Protein AF-E8LF47-F1 (afdb_monomer_lite)

InterPro domains:
  IPR004370 4-oxalocrotonate tautomerase-like domain [PF01361] (38-96)
  IPR014347 Tautomerase/MIF superfamily [G3DSA:3.30.429.10] (38-103)
  IPR014347 Tautomerase/MIF superfamily [SSF55331] (38-104)
  IPR018191 4-oxalocrotonate tautomerase [TIGR00013] (37-101)

Structure (mmCIF, N/CA/C/O backbone):
data_AF-E8LF47-F1
#
_entry.id   AF-E8LF47-F1
#
loop_
_atom_site.group_PDB
_atom_site.id
_atom_site.type_symbol
_atom_site.label_atom_id
_atom_site.label_alt_id
_atom_site.label_comp_id
_atom_site.label_asym_id
_atom_site.label_entity_id
_atom_site.labe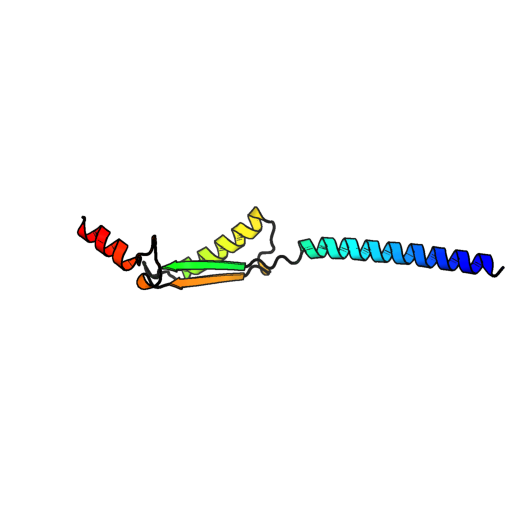l_seq_id
_atom_site.pdbx_PDB_ins_code
_atom_site.Cartn_x
_atom_site.Cartn_y
_atom_site.Cartn_z
_atom_site.occupancy
_atom_site.B_iso_or_equiv
_atom_site.auth_seq_id
_atom_site.auth_comp_id
_atom_site.auth_asym_id
_atom_site.auth_atom_id
_atom_site.pdbx_PDB_model_num
ATOM 1 N N . MET A 1 1 ? 31.188 25.911 -59.962 1.00 56.66 1 MET A N 1
ATOM 2 C CA . MET A 1 1 ? 31.948 25.442 -58.778 1.00 56.66 1 MET A CA 1
ATOM 3 C C . MET A 1 1 ? 31.196 25.680 -57.460 1.00 56.66 1 MET A C 1
ATOM 5 O O . MET A 1 1 ? 30.943 24.714 -56.754 1.00 56.66 1 MET A O 1
ATOM 9 N N . LEU A 1 2 ? 30.731 26.904 -57.165 1.00 50.34 2 LEU A N 1
ATOM 10 C CA . LEU A 1 2 ? 29.967 27.242 -55.940 1.00 50.34 2 LEU A CA 1
ATOM 11 C C . LEU A 1 2 ? 28.657 26.443 -55.729 1.00 50.34 2 LEU A C 1
ATOM 13 O O . LEU A 1 2 ? 28.333 26.083 -54.601 1.00 50.34 2 LEU A O 1
ATOM 17 N N . LEU A 1 3 ? 27.941 26.087 -56.802 1.00 51.25 3 LEU A N 1
ATOM 18 C CA . LEU A 1 3 ? 26.716 25.266 -56.739 1.00 51.25 3 LEU A CA 1
ATOM 19 C C . LEU A 1 3 ? 26.954 23.799 -56.318 1.00 51.25 3 LEU A C 1
ATOM 21 O O . LEU A 1 3 ? 26.045 23.165 -55.784 1.00 51.25 3 LEU A O 1
ATOM 25 N N . CYS A 1 4 ? 28.158 23.251 -56.532 1.00 49.78 4 CYS A N 1
ATOM 26 C CA . CYS A 1 4 ? 28.493 21.894 -56.080 1.00 49.78 4 CYS A CA 1
ATOM 27 C C . CYS A 1 4 ? 28.792 21.857 -54.578 1.00 49.78 4 CYS A C 1
ATOM 29 O O . CYS A 1 4 ? 28.383 20.920 -53.899 1.00 49.78 4 CYS A O 1
ATOM 31 N N . ILE A 1 5 ? 29.439 22.900 -54.048 1.00 50.34 5 ILE A N 1
ATOM 32 C CA . ILE A 1 5 ? 29.783 23.003 -52.624 1.00 50.34 5 ILE A CA 1
ATOM 33 C C . ILE A 1 5 ? 28.515 23.201 -51.780 1.00 50.34 5 ILE A C 1
ATOM 35 O O . ILE A 1 5 ? 28.376 22.567 -50.738 1.00 50.34 5 ILE A O 1
ATOM 39 N N . SER A 1 6 ? 27.542 23.994 -52.250 1.00 52.03 6 SER A N 1
ATOM 40 C CA . SER A 1 6 ? 26.276 24.204 -51.530 1.00 52.03 6 SER A CA 1
ATOM 41 C C . SER A 1 6 ? 25.370 22.965 -51.520 1.00 52.03 6 SER A C 1
ATOM 43 O O . SER A 1 6 ? 24.773 22.659 -50.488 1.00 52.03 6 SER A O 1
ATOM 45 N N . LYS A 1 7 ? 25.302 22.201 -52.624 1.00 55.62 7 LYS A N 1
ATOM 46 C CA . LYS A 1 7 ? 24.613 20.896 -52.650 1.00 55.62 7 LYS A CA 1
ATOM 47 C C . LYS A 1 7 ? 25.297 19.882 -51.736 1.00 55.62 7 LYS A C 1
ATOM 49 O O . L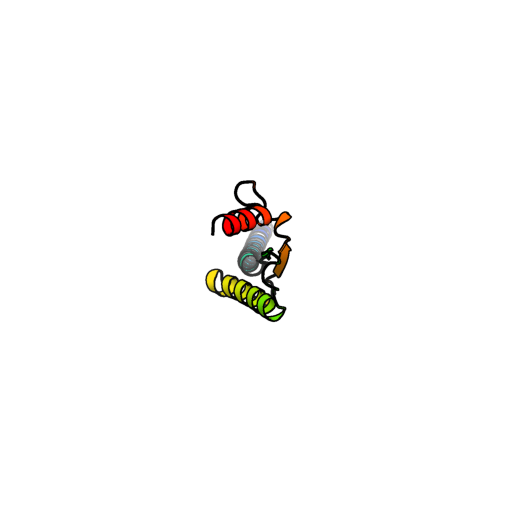YS A 1 7 ? 24.604 19.188 -51.002 1.00 55.62 7 LYS A O 1
ATOM 54 N N . PHE A 1 8 ? 26.629 19.843 -51.726 1.00 54.94 8 PHE A N 1
ATOM 55 C CA . PHE A 1 8 ? 27.387 18.969 -50.835 1.00 54.94 8 PHE A CA 1
ATOM 56 C C . PHE A 1 8 ? 27.145 19.315 -49.358 1.00 54.94 8 PHE A C 1
ATOM 58 O O . PHE A 1 8 ? 26.755 18.438 -48.597 1.00 54.94 8 PHE A O 1
ATOM 65 N N . TYR A 1 9 ? 27.240 20.589 -48.963 1.00 39.22 9 TYR A N 1
ATOM 66 C CA . TYR A 1 9 ? 26.977 21.032 -47.584 1.00 39.22 9 TYR A CA 1
ATOM 67 C C . TYR A 1 9 ? 25.523 20.825 -47.139 1.00 39.22 9 TYR A C 1
ATOM 69 O O . TYR A 1 9 ? 25.278 20.486 -45.981 1.00 39.22 9 TYR A O 1
ATOM 77 N N . ARG A 1 10 ? 24.547 21.012 -48.042 1.00 50.09 10 ARG A N 1
ATOM 78 C CA . ARG A 1 10 ? 23.121 20.771 -47.762 1.00 50.09 10 ARG A CA 1
ATOM 79 C C . ARG A 1 10 ? 22.835 19.283 -47.567 1.00 50.09 10 ARG A C 1
ATOM 81 O O . ARG A 1 10 ? 22.094 18.925 -46.656 1.00 50.09 10 ARG A O 1
ATOM 88 N N . THR A 1 11 ? 23.450 18.421 -48.374 1.00 50.91 11 THR A N 1
ATOM 89 C CA . THR A 1 11 ? 23.329 16.965 -48.241 1.00 50.91 11 THR A CA 1
ATOM 90 C C . THR A 1 11 ? 24.074 16.450 -47.006 1.00 50.91 11 THR A C 1
ATOM 92 O O . THR A 1 11 ? 23.490 15.679 -46.250 1.00 50.91 11 THR A O 1
ATOM 95 N N . TYR A 1 12 ? 25.288 16.939 -46.728 1.00 50.03 12 TYR A N 1
ATOM 96 C CA . TYR A 1 12 ? 26.084 16.580 -45.546 1.00 50.03 12 TYR A CA 1
ATOM 97 C C . TYR A 1 12 ? 25.361 16.951 -44.238 1.00 50.03 12 TYR A C 1
ATOM 99 O O . TYR A 1 12 ? 25.113 16.077 -43.409 1.00 50.03 12 TYR A O 1
ATOM 107 N N . ASN A 1 13 ? 24.869 18.196 -44.115 1.00 50.28 13 ASN A N 1
ATOM 108 C CA . ASN A 1 13 ? 24.036 18.612 -42.977 1.00 50.28 13 ASN A CA 1
ATOM 109 C C . ASN A 1 13 ? 22.726 17.807 -42.876 1.00 50.28 13 ASN A C 1
ATOM 111 O O . ASN A 1 13 ? 22.259 17.538 -41.771 1.00 50.28 13 ASN A O 1
ATOM 115 N N . SER A 1 14 ? 22.118 17.382 -43.993 1.00 55.62 14 SER A N 1
ATOM 116 C CA . SER A 1 14 ? 20.889 16.564 -43.963 1.00 55.62 14 SER A CA 1
ATOM 117 C C . SER A 1 14 ? 21.116 15.122 -43.485 1.00 55.62 14 SER A C 1
ATOM 119 O O . SER A 1 14 ? 20.231 14.525 -42.872 1.00 55.62 14 SER A O 1
ATOM 121 N N . ILE A 1 15 ? 22.298 14.554 -43.745 1.00 56.06 15 ILE A N 1
ATOM 122 C CA . ILE A 1 15 ? 22.667 13.195 -43.328 1.00 56.06 15 ILE A CA 1
ATOM 123 C C . ILE A 1 15 ? 23.049 13.196 -41.843 1.00 56.06 15 ILE A C 1
ATOM 125 O O . ILE A 1 15 ? 22.578 12.351 -41.079 1.00 56.06 15 ILE A O 1
ATOM 129 N N . GLU A 1 16 ? 23.834 14.184 -41.408 1.00 58.50 16 GLU A N 1
ATOM 130 C CA . GLU A 1 16 ? 24.262 14.317 -40.014 1.00 58.50 16 GLU A CA 1
ATOM 131 C C . GLU A 1 16 ? 23.078 14.614 -39.082 1.00 58.50 16 GLU A C 1
ATOM 133 O O . GLU A 1 16 ? 22.911 13.939 -38.062 1.00 58.50 16 GLU A O 1
ATOM 138 N N . THR A 1 17 ? 22.166 15.508 -39.488 1.00 55.75 17 THR A N 1
ATOM 139 C CA . THR A 1 17 ? 20.924 15.780 -38.742 1.00 55.75 17 THR A CA 1
ATOM 140 C C . THR A 1 17 ? 19.994 14.569 -38.686 1.00 55.75 17 THR A C 1
ATOM 142 O O . THR A 1 17 ? 19.452 14.292 -37.621 1.00 55.75 17 THR A O 1
ATOM 145 N N . ARG A 1 18 ? 19.850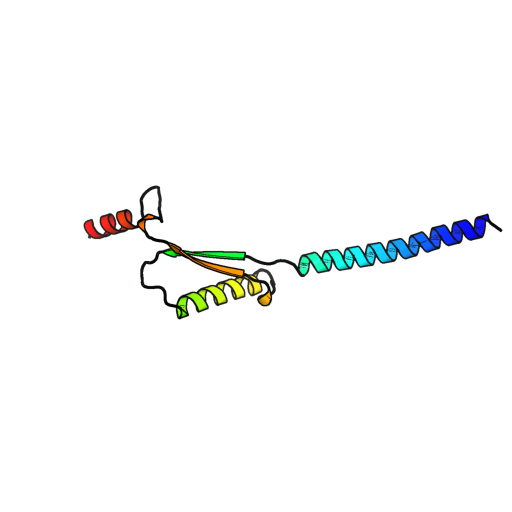 13.775 -39.759 1.00 61.94 18 ARG A N 1
ATOM 146 C CA . ARG A 1 18 ? 19.091 12.506 -39.720 1.00 61.94 18 ARG A CA 1
ATOM 147 C C . ARG A 1 18 ? 19.701 11.489 -38.755 1.00 61.94 18 ARG A C 1
ATOM 149 O O . ARG A 1 18 ? 18.960 10.827 -38.032 1.00 61.94 18 ARG A O 1
ATOM 156 N N . SER A 1 19 ? 21.031 11.399 -38.698 1.00 67.12 19 SER A N 1
ATOM 157 C CA . SER A 1 19 ? 21.734 10.504 -37.769 1.00 67.12 19 SER A CA 1
ATOM 158 C C . SER A 1 19 ? 21.566 10.931 -36.305 1.00 67.12 19 SER A C 1
ATOM 160 O O . SER A 1 19 ? 21.342 10.089 -35.437 1.00 67.12 19 SER A O 1
ATOM 162 N N . LEU A 1 20 ? 21.605 12.240 -36.029 1.00 70.75 20 LEU A N 1
ATOM 163 C CA . LEU A 1 20 ? 21.351 12.810 -34.707 1.00 70.75 20 LEU A CA 1
ATOM 164 C C . LEU A 1 20 ? 19.894 12.607 -34.301 1.00 70.75 20 LEU A C 1
ATOM 166 O O . LEU A 1 20 ? 19.645 12.096 -33.218 1.00 70.75 20 LEU A O 1
ATOM 170 N N . GLN A 1 21 ? 18.931 12.925 -35.168 1.00 74.44 21 GLN A N 1
ATOM 171 C CA . GLN A 1 21 ? 17.504 12.720 -34.895 1.00 74.44 21 GLN A CA 1
ATOM 172 C C . GLN A 1 21 ? 17.177 11.241 -34.643 1.00 74.44 21 GLN A C 1
ATOM 174 O O . GLN A 1 21 ? 16.429 10.935 -33.717 1.00 74.44 21 GLN A O 1
ATOM 179 N N . ALA A 1 22 ? 17.795 10.315 -35.382 1.00 79.31 22 ALA A N 1
ATOM 180 C CA . ALA A 1 22 ? 17.670 8.882 -35.125 1.00 79.31 22 ALA A CA 1
ATOM 181 C C . ALA A 1 22 ? 18.277 8.482 -33.768 1.00 79.31 22 ALA A C 1
ATOM 183 O O . ALA A 1 22 ? 17.620 7.796 -32.987 1.00 79.31 22 ALA A O 1
ATOM 184 N N . LYS A 1 23 ? 19.486 8.960 -33.433 1.00 78.94 23 LYS A N 1
ATOM 185 C CA . LYS A 1 23 ? 20.106 8.743 -32.111 1.00 78.94 23 LYS A CA 1
ATOM 186 C C . LYS A 1 23 ? 19.242 9.308 -30.981 1.00 78.94 23 LYS A C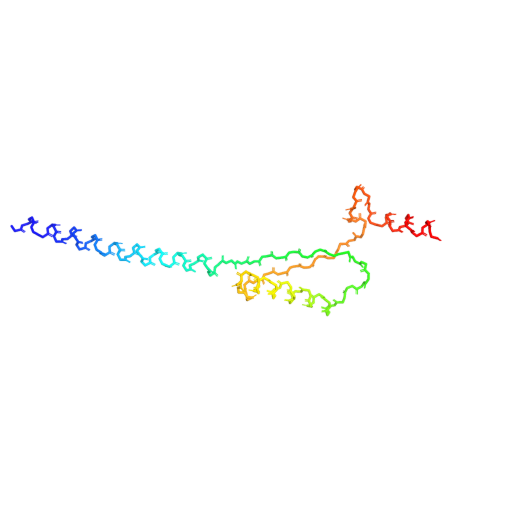 1
ATOM 188 O O . LYS A 1 23 ? 19.049 8.628 -29.977 1.00 78.94 23 LYS A O 1
ATOM 193 N N . TYR A 1 24 ? 18.674 10.502 -31.155 1.00 75.31 24 TYR A N 1
ATOM 194 C CA . TYR A 1 24 ? 17.756 11.121 -30.199 1.00 75.31 24 TYR A CA 1
ATOM 195 C C . TYR A 1 24 ? 16.447 10.343 -30.064 1.00 75.31 24 TYR A C 1
ATOM 197 O O . TYR A 1 24 ? 15.994 10.156 -28.940 1.00 75.31 24 TYR A O 1
ATOM 205 N N . ALA A 1 25 ? 15.851 9.859 -31.156 1.00 80.12 25 ALA A N 1
ATOM 206 C CA . ALA A 1 25 ? 14.646 9.033 -31.112 1.00 80.12 25 ALA A CA 1
ATOM 207 C C . ALA A 1 25 ? 14.907 7.702 -30.392 1.00 80.12 25 ALA A C 1
ATOM 209 O O . ALA A 1 25 ? 14.152 7.344 -29.493 1.00 80.12 25 ALA A O 1
ATOM 210 N N . ILE A 1 26 ? 16.025 7.032 -30.695 1.00 76.25 26 ILE A N 1
ATOM 211 C CA . ILE A 1 26 ? 16.455 5.801 -30.015 1.00 76.25 26 ILE A CA 1
ATOM 212 C C . ILE A 1 26 ? 16.716 6.069 -28.528 1.00 76.25 26 ILE A C 1
ATOM 214 O O . ILE A 1 26 ? 16.241 5.324 -27.676 1.00 76.25 26 ILE A O 1
ATOM 218 N N . MET A 1 27 ? 17.431 7.147 -28.189 1.00 70.56 27 MET A N 1
ATOM 219 C CA . MET A 1 27 ? 17.666 7.532 -26.795 1.00 70.56 27 MET A CA 1
ATOM 220 C C . MET A 1 27 ? 16.371 7.897 -26.070 1.00 70.56 27 MET A C 1
ATOM 222 O O . MET A 1 27 ? 16.245 7.562 -24.901 1.00 70.56 27 MET A O 1
ATOM 226 N N . LYS A 1 28 ? 15.424 8.580 -26.723 1.00 71.12 28 LYS A N 1
ATOM 227 C CA . LYS A 1 28 ? 14.125 8.974 -26.157 1.00 71.12 28 LYS A CA 1
ATOM 228 C C . LYS A 1 28 ? 13.231 7.761 -25.915 1.00 71.12 28 LYS A C 1
ATOM 230 O O . LYS A 1 28 ? 12.600 7.694 -24.864 1.00 71.12 28 LYS A O 1
ATOM 235 N N . GLU A 1 29 ? 13.210 6.809 -26.843 1.00 68.88 29 GLU A N 1
ATOM 236 C CA . GLU A 1 29 ? 12.443 5.572 -26.696 1.00 68.88 29 GLU A CA 1
ATOM 237 C C . GLU A 1 29 ? 13.039 4.693 -25.588 1.00 68.88 29 GLU A C 1
ATOM 239 O O . GLU A 1 29 ? 12.319 4.298 -24.676 1.00 68.88 29 GLU A O 1
ATOM 244 N N . LYS A 1 30 ? 14.373 4.553 -25.542 1.00 64.31 30 LYS A N 1
ATOM 245 C CA . LYS A 1 30 ? 15.071 3.940 -24.398 1.00 64.31 30 LYS A CA 1
ATOM 246 C C . LYS A 1 30 ? 14.820 4.691 -23.087 1.00 64.31 30 LYS A C 1
ATOM 248 O O . LYS A 1 30 ? 14.738 4.080 -22.029 1.00 64.31 30 LYS A O 1
ATOM 253 N N . ARG A 1 31 ? 14.652 6.019 -23.121 1.00 63.09 31 ARG A N 1
ATOM 254 C CA . ARG A 1 31 ? 14.349 6.812 -21.918 1.00 63.09 31 ARG A CA 1
ATOM 255 C C . ARG A 1 31 ? 12.936 6.575 -21.380 1.00 63.09 31 ARG A C 1
ATOM 257 O O . ARG A 1 31 ? 12.762 6.637 -20.168 1.00 63.09 31 ARG A O 1
ATOM 264 N N . LYS A 1 32 ? 11.943 6.299 -22.237 1.00 59.22 32 LYS A N 1
ATOM 265 C CA . LYS A 1 32 ? 10.593 5.898 -21.788 1.00 59.22 32 LYS A CA 1
ATOM 266 C C . LYS A 1 32 ? 10.622 4.571 -21.033 1.00 59.22 32 LYS A C 1
ATOM 268 O O . LYS A 1 32 ? 9.852 4.384 -20.098 1.00 59.22 32 LYS A O 1
ATOM 273 N N . GLU A 1 33 ? 11.516 3.676 -21.434 1.00 56.34 33 GLU A N 1
ATOM 274 C CA . GLU A 1 33 ? 11.712 2.373 -20.801 1.00 56.34 33 GLU A CA 1
ATOM 275 C C . GLU A 1 33 ? 12.393 2.503 -19.424 1.00 56.34 33 GLU A C 1
ATOM 277 O O . GLU A 1 33 ? 12.025 1.814 -18.476 1.00 56.34 33 GLU A O 1
ATOM 282 N N . VAL A 1 34 ? 13.330 3.451 -19.289 1.00 58.50 34 VAL A N 1
ATOM 283 C CA . VAL A 1 34 ? 14.205 3.604 -18.109 1.00 58.50 34 VAL A CA 1
ATOM 284 C C . VAL A 1 34 ? 13.606 4.455 -16.976 1.00 58.50 34 VAL A C 1
ATOM 286 O O . VAL A 1 34 ? 14.072 4.352 -15.845 1.00 58.50 34 VAL A O 1
ATOM 289 N N . ILE A 1 35 ? 12.574 5.276 -17.211 1.00 57.66 35 ILE A N 1
ATOM 290 C CA . ILE A 1 35 ? 12.076 6.222 -16.189 1.00 57.66 35 ILE A CA 1
ATOM 291 C C . ILE A 1 35 ? 10.579 6.043 -15.927 1.00 57.66 35 ILE A C 1
ATOM 293 O O . ILE A 1 35 ? 9.770 6.955 -16.074 1.00 57.66 35 ILE A O 1
ATOM 297 N N . SER A 1 36 ? 10.197 4.848 -15.503 1.00 64.88 36 SER A N 1
ATOM 298 C CA . SER A 1 36 ? 9.007 4.692 -14.674 1.00 64.88 36 SER A CA 1
ATOM 299 C C . SER A 1 36 ? 9.527 4.622 -13.247 1.00 64.88 36 SER A C 1
ATOM 301 O O . SER A 1 36 ? 10.223 3.673 -12.914 1.00 64.88 36 SER A O 1
ATOM 303 N N . MET A 1 37 ? 9.281 5.670 -12.462 1.00 83.62 37 MET A N 1
ATOM 304 C CA . MET A 1 37 ? 9.521 5.739 -11.018 1.00 83.62 37 MET A CA 1
ATOM 305 C C . MET A 1 37 ? 8.197 5.369 -10.338 1.00 83.62 37 MET A C 1
ATOM 307 O O . MET A 1 37 ? 7.354 6.245 -10.137 1.00 83.62 37 MET A O 1
ATOM 311 N N . PRO A 1 38 ? 7.916 4.069 -10.126 1.00 88.56 38 PRO A N 1
ATOM 312 C CA . PRO A 1 38 ? 6.601 3.632 -9.701 1.00 88.56 38 PRO A CA 1
ATOM 313 C C . PRO A 1 38 ? 6.394 4.019 -8.242 1.00 88.56 38 PRO A C 1
ATOM 315 O O . PRO A 1 38 ? 7.293 3.859 -7.415 1.00 88.56 38 PRO A O 1
ATOM 318 N N . TYR A 1 39 ? 5.196 4.503 -7.940 1.00 93.25 39 TYR A N 1
ATOM 319 C CA . TYR A 1 39 ? 4.801 4.865 -6.590 1.00 93.25 39 TYR A CA 1
ATOM 320 C C . TYR A 1 39 ? 3.614 4.016 -6.150 1.00 93.25 39 TYR A C 1
ATOM 322 O O . TYR A 1 39 ? 2.615 3.925 -6.865 1.00 93.25 39 TYR A O 1
ATOM 330 N N . VAL A 1 40 ? 3.725 3.420 -4.966 1.00 95.56 40 VAL A N 1
ATOM 331 C CA . VAL A 1 40 ? 2.655 2.653 -4.324 1.00 95.56 40 VAL A CA 1
ATOM 332 C C . VAL A 1 40 ? 2.400 3.243 -2.944 1.00 95.56 40 VAL A C 1
ATOM 334 O O . VAL A 1 40 ? 3.320 3.359 -2.140 1.00 95.56 40 VAL A O 1
ATOM 337 N N . ASN A 1 41 ? 1.144 3.580 -2.654 1.00 96.38 41 ASN A N 1
ATOM 338 C CA . ASN A 1 41 ? 0.703 3.933 -1.310 1.00 96.38 41 ASN A CA 1
ATOM 339 C C . ASN A 1 41 ? -0.206 2.826 -0.782 1.00 96.38 41 ASN A C 1
ATOM 341 O O . ASN A 1 41 ? -1.257 2.544 -1.355 1.00 96.38 41 ASN A O 1
ATOM 345 N N . ILE A 1 42 ? 0.223 2.191 0.299 1.00 95.81 42 ILE A N 1
ATOM 346 C CA . ILE A 1 42 ? -0.529 1.163 1.002 1.00 95.81 42 ILE A CA 1
ATOM 347 C C . ILE A 1 42 ? -1.133 1.832 2.229 1.00 95.81 42 ILE A C 1
ATOM 349 O O . ILE A 1 42 ? -0.408 2.377 3.056 1.00 95.81 42 ILE A O 1
ATOM 353 N N . LYS A 1 43 ? -2.455 1.778 2.367 1.00 94.25 43 LYS A N 1
ATOM 354 C CA . LYS A 1 43 ? -3.130 2.240 3.578 1.00 94.25 43 LYS A CA 1
ATOM 355 C C . LYS A 1 43 ? -3.788 1.059 4.272 1.00 94.25 43 LYS A C 1
ATOM 357 O O . LYS A 1 43 ? -4.527 0.308 3.638 1.00 94.25 43 LYS A O 1
ATOM 362 N N . ILE A 1 44 ? -3.504 0.904 5.557 1.00 92.88 44 ILE A N 1
ATOM 363 C CA . ILE A 1 44 ? -4.041 -0.160 6.407 1.00 92.88 44 ILE A CA 1
ATOM 364 C C . ILE A 1 44 ? -4.610 0.454 7.681 1.00 92.88 44 ILE A C 1
ATOM 366 O O . ILE A 1 44 ? -4.141 1.498 8.134 1.00 92.88 44 ILE A O 1
ATOM 370 N N . THR A 1 45 ? -5.633 -0.172 8.257 1.00 90.75 45 THR A N 1
ATOM 371 C CA . THR A 1 45 ? -6.134 0.250 9.564 1.00 90.75 45 THR A CA 1
ATOM 372 C C . THR A 1 45 ? -5.138 -0.154 10.652 1.00 90.75 45 THR A C 1
ATOM 374 O O . THR A 1 45 ? -4.439 -1.158 10.519 1.00 90.75 45 THR A O 1
ATOM 377 N N . LYS A 1 46 ? -5.081 0.596 11.757 1.00 86.06 46 LYS A N 1
ATOM 378 C CA . LYS A 1 46 ? -4.268 0.259 12.951 1.00 86.06 46 LYS A CA 1
ATOM 379 C C . LYS A 1 46 ? -4.747 -0.993 13.702 1.00 86.06 46 LYS A C 1
ATOM 381 O O . LYS A 1 46 ? -4.265 -1.305 14.790 1.00 86.06 46 LYS A O 1
ATOM 386 N N . GLU A 1 47 ? -5.716 -1.710 13.148 1.00 78.62 47 GLU A N 1
ATOM 387 C CA . GLU A 1 47 ? -6.248 -2.929 13.734 1.00 78.62 47 GLU A CA 1
ATOM 388 C C . GLU A 1 47 ? -5.205 -4.053 13.625 1.00 78.62 47 GLU A C 1
ATOM 390 O O . GLU A 1 47 ? -4.669 -4.327 12.554 1.00 78.62 47 GLU A O 1
ATOM 395 N N . GLY A 1 48 ? -4.925 -4.734 14.739 1.00 70.19 48 GLY A N 1
ATOM 396 C CA . GLY A 1 48 ? -4.111 -5.955 14.735 1.00 70.19 48 GLY A CA 1
ATOM 397 C C . GLY A 1 48 ? -2.602 -5.781 14.936 1.00 70.19 48 GLY A C 1
ATOM 398 O O . GLY A 1 48 ? -1.885 -6.757 14.739 1.00 70.19 48 GLY A O 1
ATOM 399 N N . ASN A 1 49 ? -2.125 -4.605 15.374 1.00 79.12 49 ASN A N 1
ATOM 400 C CA . ASN A 1 49 ? -0.712 -4.338 15.701 1.00 79.12 49 ASN A CA 1
ATOM 401 C C . ASN A 1 49 ? 0.253 -4.745 14.575 1.00 79.12 49 ASN A C 1
ATOM 403 O O . ASN A 1 49 ? 1.008 -5.711 14.693 1.00 79.12 49 ASN A O 1
ATOM 407 N N . VAL A 1 50 ? 0.236 -3.990 13.477 1.00 88.31 50 VAL A N 1
ATOM 408 C CA . VAL A 1 50 ? 1.080 -4.273 12.312 1.00 88.31 50 VAL A CA 1
ATOM 409 C C . VAL A 1 50 ? 2.560 -4.150 12.682 1.00 88.31 50 VAL A C 1
ATOM 411 O O . VAL A 1 50 ? 3.070 -3.071 12.991 1.00 88.31 50 VAL A O 1
ATOM 414 N N . THR A 1 51 ? 3.268 -5.272 12.611 1.00 92.69 51 THR A N 1
ATOM 415 C CA . THR A 1 51 ? 4.686 -5.367 12.979 1.00 92.69 51 THR A CA 1
ATOM 416 C C . THR A 1 51 ? 5.605 -4.754 11.913 1.00 92.69 51 THR A C 1
ATOM 418 O O . THR A 1 51 ? 5.251 -4.715 10.725 1.00 92.69 51 THR A O 1
ATOM 421 N N . PRO A 1 52 ? 6.821 -4.310 12.287 1.00 93.50 52 PRO A N 1
ATOM 422 C CA . PRO A 1 52 ? 7.845 -3.903 11.322 1.00 93.50 52 PRO A CA 1
ATOM 423 C C . PRO A 1 52 ? 8.142 -4.980 10.265 1.00 93.50 52 PRO A C 1
ATOM 425 O O . PRO A 1 52 ? 8.352 -4.665 9.093 1.00 93.50 52 PRO A O 1
ATOM 428 N N . GLU A 1 53 ? 8.101 -6.256 10.653 1.00 95.06 53 GLU A N 1
ATOM 429 C CA . GLU A 1 53 ? 8.313 -7.414 9.782 1.00 95.06 53 GLU A CA 1
ATOM 430 C C . GLU A 1 53 ? 7.251 -7.506 8.690 1.00 95.06 53 GLU A C 1
ATOM 432 O O . GLU A 1 53 ? 7.580 -7.704 7.519 1.00 95.06 53 GLU A O 1
ATOM 437 N N . GLN A 1 54 ? 5.984 -7.319 9.059 1.00 94.94 54 GLN A N 1
ATOM 438 C CA . GLN A 1 54 ? 4.872 -7.325 8.111 1.00 94.94 54 GLN A CA 1
ATOM 439 C C . GLN A 1 54 ? 4.960 -6.142 7.144 1.00 94.94 54 GLN A C 1
ATOM 441 O O . GLN A 1 54 ? 4.766 -6.320 5.944 1.00 94.94 54 GLN A O 1
ATOM 446 N N . LYS A 1 55 ? 5.323 -4.947 7.628 1.00 94.75 55 LYS A N 1
ATOM 447 C CA . LYS A 1 55 ? 5.537 -3.776 6.759 1.00 94.75 55 LYS A CA 1
ATOM 448 C C . LYS A 1 55 ? 6.647 -4.017 5.744 1.00 94.75 55 LYS A C 1
ATOM 450 O O . LYS A 1 55 ? 6.485 -3.686 4.573 1.00 94.75 55 LYS A O 1
ATOM 455 N N . ARG A 1 56 ? 7.750 -4.636 6.172 1.00 96.94 56 ARG A N 1
ATOM 456 C CA . ARG A 1 56 ? 8.846 -5.026 5.276 1.00 96.94 56 ARG A CA 1
ATOM 457 C C . ARG A 1 56 ? 8.354 -5.973 4.183 1.00 96.94 56 ARG A C 1
ATOM 459 O O . ARG A 1 56 ? 8.625 -5.727 3.012 1.00 96.94 56 ARG A O 1
ATOM 466 N N . ALA A 1 57 ? 7.588 -6.997 4.561 1.00 96.88 57 ALA A N 1
ATOM 467 C CA . ALA A 1 57 ? 7.018 -7.952 3.616 1.00 96.88 57 ALA A CA 1
ATOM 468 C C . ALA A 1 57 ? 6.057 -7.283 2.614 1.00 96.88 57 ALA A C 1
ATOM 470 O O . ALA A 1 57 ? 6.081 -7.611 1.431 1.00 96.88 57 ALA A O 1
ATOM 471 N N . LEU A 1 58 ? 5.254 -6.306 3.054 1.00 96.31 58 LEU A N 1
ATOM 472 C CA . LEU A 1 58 ? 4.373 -5.529 2.173 1.00 96.31 58 LEU A CA 1
ATOM 473 C C . LEU A 1 58 ? 5.159 -4.683 1.158 1.00 96.31 58 LEU A C 1
ATOM 475 O O . LEU A 1 58 ? 4.812 -4.669 -0.023 1.00 96.31 58 LEU A O 1
ATOM 479 N N . ILE A 1 59 ? 6.227 -4.008 1.596 1.00 96.56 59 ILE A N 1
ATOM 480 C CA . ILE A 1 59 ? 7.098 -3.204 0.719 1.00 96.56 59 ILE A CA 1
ATOM 481 C C . ILE A 1 59 ? 7.766 -4.087 -0.335 1.00 96.56 59 ILE A C 1
ATOM 483 O O . ILE A 1 59 ? 7.754 -3.762 -1.526 1.00 96.56 59 ILE A O 1
ATOM 487 N N . GLU A 1 60 ? 8.334 -5.213 0.095 1.00 97.19 60 GLU A N 1
ATOM 488 C CA . GLU A 1 60 ? 8.992 -6.165 -0.793 1.00 97.19 60 GLU A CA 1
ATOM 489 C C . GLU A 1 60 ? 8.003 -6.768 -1.796 1.00 97.19 60 GLU A C 1
ATOM 491 O O . GLU A 1 60 ? 8.261 -6.756 -3.000 1.00 97.19 60 GLU A O 1
ATOM 496 N N . GLY A 1 61 ? 6.840 -7.221 -1.322 1.00 97.19 61 GLY A N 1
ATOM 497 C CA . GLY A 1 61 ? 5.797 -7.802 -2.163 1.00 97.19 61 GLY A CA 1
ATOM 498 C C . GLY A 1 61 ? 5.296 -6.835 -3.236 1.00 97.19 61 GLY A C 1
ATOM 499 O O . GLY A 1 61 ? 5.234 -7.205 -4.407 1.00 97.19 61 GLY A O 1
ATOM 500 N N . ALA A 1 62 ? 5.004 -5.582 -2.874 1.00 96.00 62 ALA A N 1
ATOM 501 C CA . ALA A 1 62 ? 4.569 -4.564 -3.833 1.00 96.00 62 ALA A CA 1
ATOM 502 C C . ALA A 1 62 ? 5.657 -4.237 -4.871 1.00 96.00 62 ALA A C 1
ATOM 504 O O . ALA A 1 62 ? 5.369 -4.105 -6.062 1.00 96.00 62 ALA A O 1
ATOM 505 N N . THR A 1 63 ? 6.915 -4.149 -4.434 1.00 95.50 63 THR A N 1
ATOM 506 C CA . THR A 1 63 ? 8.059 -3.891 -5.321 1.00 95.50 63 THR A CA 1
ATOM 507 C C . THR A 1 63 ? 8.274 -5.042 -6.306 1.00 95.50 63 THR A C 1
ATOM 509 O O . THR A 1 63 ? 8.481 -4.810 -7.498 1.00 95.50 63 THR A O 1
ATOM 512 N N . ASN A 1 64 ? 8.189 -6.285 -5.828 1.00 96.38 64 ASN A N 1
ATOM 513 C CA . ASN A 1 64 ? 8.308 -7.476 -6.664 1.00 96.38 64 ASN A CA 1
ATOM 514 C C . ASN A 1 64 ? 7.148 -7.578 -7.658 1.00 96.38 64 ASN A C 1
ATOM 516 O O . ASN A 1 64 ? 7.397 -7.770 -8.840 1.00 96.38 64 ASN A O 1
ATOM 520 N N . LEU A 1 65 ? 5.909 -7.320 -7.231 1.00 95.06 65 LEU A N 1
ATOM 521 C CA . LEU A 1 65 ? 4.742 -7.338 -8.117 1.00 95.06 65 LEU A CA 1
ATOM 522 C C . LEU A 1 65 ? 4.905 -6.393 -9.318 1.00 95.06 65 LEU A C 1
ATOM 524 O O . LEU A 1 65 ? 4.622 -6.767 -10.455 1.00 95.06 65 LEU A O 1
ATOM 528 N N . LEU A 1 66 ? 5.379 -5.168 -9.079 1.00 92.19 66 LEU A N 1
ATOM 529 C CA . LEU A 1 66 ? 5.609 -4.197 -10.151 1.00 92.19 66 LEU A CA 1
ATOM 530 C C . LEU A 1 66 ? 6.754 -4.604 -11.080 1.00 92.19 66 LEU A C 1
ATOM 532 O O . LEU A 1 66 ? 6.701 -4.336 -12.283 1.00 92.19 66 LEU A O 1
ATOM 536 N N . HIS A 1 67 ? 7.783 -5.246 -10.539 1.00 91.44 67 HIS A N 1
ATOM 537 C CA . HIS A 1 67 ? 8.846 -5.815 -11.351 1.00 91.44 67 HIS A CA 1
ATOM 538 C C . HIS A 1 67 ? 8.324 -6.949 -12.236 1.00 91.44 67 HIS A C 1
ATOM 540 O O . HIS A 1 67 ? 8.535 -6.917 -13.444 1.00 91.44 67 HIS A O 1
ATOM 546 N N . ASP A 1 68 ? 7.596 -7.896 -11.654 1.00 93.81 68 ASP A N 1
ATOM 547 C CA . ASP A 1 68 ? 7.193 -9.131 -12.322 1.00 93.81 68 ASP A CA 1
ATOM 548 C C . ASP A 1 68 ? 6.114 -8.881 -13.388 1.00 93.81 68 ASP A C 1
ATOM 550 O O . ASP A 1 68 ? 6.163 -9.460 -14.471 1.00 93.81 68 ASP A O 1
ATOM 554 N N . VAL A 1 69 ? 5.156 -7.984 -13.119 1.00 93.25 69 VAL A N 1
ATOM 555 C CA . VAL A 1 69 ? 4.036 -7.705 -14.038 1.00 93.25 69 VAL A CA 1
ATOM 556 C C . VAL A 1 69 ? 4.396 -6.658 -15.092 1.00 93.25 69 VAL A C 1
ATOM 558 O O . VAL A 1 69 ? 3.971 -6.762 -16.241 1.00 93.25 69 VAL A O 1
ATOM 561 N N . LEU A 1 70 ? 5.147 -5.619 -14.711 1.00 87.62 70 LEU A N 1
ATOM 562 C CA . LEU A 1 70 ? 5.391 -4.446 -15.563 1.00 87.62 70 LEU A CA 1
ATOM 563 C C . LEU A 1 70 ? 6.859 -4.286 -15.988 1.00 87.62 70 LEU A C 1
ATOM 565 O O . LEU A 1 70 ? 7.192 -3.295 -16.650 1.00 87.62 70 LEU A O 1
ATOM 569 N N . GLY A 1 71 ? 7.741 -5.209 -15.592 1.00 85.88 71 GLY A N 1
ATOM 570 C CA . GLY A 1 71 ? 9.170 -5.178 -15.914 1.00 85.88 71 GLY A CA 1
ATOM 571 C C . GLY A 1 71 ? 9.916 -3.996 -15.291 1.00 85.88 71 GLY A C 1
ATOM 572 O O . GLY A 1 71 ? 10.929 -3.556 -15.835 1.00 85.88 71 GLY A O 1
ATOM 573 N N . LYS A 1 72 ? 9.400 -3.397 -14.206 1.00 84.12 72 LYS A N 1
ATOM 574 C CA . LYS A 1 72 ? 9.976 -2.165 -13.638 1.00 84.12 72 LYS A CA 1
ATOM 575 C C . LYS A 1 72 ? 11.213 -2.432 -12.798 1.00 84.12 72 LYS A C 1
ATOM 577 O O . LYS A 1 72 ? 11.367 -3.488 -12.190 1.00 84.12 72 LYS A O 1
ATOM 582 N N . ASN A 1 73 ? 12.108 -1.448 -12.746 1.00 83.25 73 ASN A N 1
ATOM 583 C CA . ASN A 1 73 ? 13.288 -1.531 -11.900 1.00 83.25 73 ASN A CA 1
ATOM 584 C C . ASN A 1 73 ? 12.886 -1.387 -10.422 1.00 83.25 73 ASN A C 1
ATOM 586 O O . ASN A 1 73 ? 12.287 -0.389 -10.012 1.00 83.25 73 ASN A O 1
ATOM 590 N N . LYS A 1 74 ? 13.256 -2.380 -9.611 1.00 88.06 74 LYS A N 1
ATOM 591 C CA . LYS A 1 74 ? 13.007 -2.389 -8.165 1.00 88.06 74 LYS A CA 1
ATOM 592 C C . LYS A 1 74 ? 13.692 -1.213 -7.464 1.00 88.06 74 LYS A C 1
ATOM 594 O O . LYS A 1 74 ? 13.104 -0.607 -6.578 1.00 88.06 74 LYS A O 1
ATOM 599 N N . SER A 1 75 ? 14.891 -0.831 -7.909 1.00 87.38 75 SER A N 1
ATOM 600 C CA . SER A 1 75 ? 15.700 0.229 -7.292 1.00 87.38 75 SER A CA 1
ATOM 601 C C . SER A 1 75 ? 15.092 1.630 -7.401 1.00 87.38 75 SER A C 1
ATOM 603 O O . SER A 1 75 ? 15.503 2.522 -6.668 1.00 87.38 75 SER A O 1
ATOM 605 N N . THR A 1 76 ? 14.140 1.842 -8.312 1.00 88.00 76 THR A N 1
ATOM 606 C CA . THR A 1 76 ? 13.463 3.136 -8.511 1.00 88.00 76 THR A CA 1
ATOM 607 C C . THR A 1 76 ? 12.015 3.127 -8.022 1.00 88.00 76 THR A C 1
ATOM 609 O O . THR A 1 76 ? 11.284 4.084 -8.273 1.00 88.00 76 THR A O 1
ATOM 612 N N . THR A 1 77 ? 11.583 2.046 -7.365 1.00 90.25 77 THR A N 1
ATOM 613 C CA . THR A 1 77 ? 10.222 1.888 -6.846 1.00 90.25 77 THR A CA 1
ATOM 614 C C . THR A 1 77 ? 10.118 2.440 -5.436 1.00 90.25 77 THR A C 1
ATOM 616 O O . THR A 1 77 ? 10.913 2.105 -4.564 1.00 90.25 77 THR A O 1
ATOM 619 N N . VAL A 1 78 ? 9.121 3.295 -5.221 1.00 92.62 78 VAL A N 1
ATOM 620 C CA . VAL A 1 78 ? 8.851 3.927 -3.931 1.00 92.62 78 VAL A CA 1
ATOM 621 C C . VAL A 1 78 ? 7.544 3.376 -3.380 1.00 92.62 78 VAL A C 1
ATOM 623 O O . VAL A 1 78 ? 6.508 3.430 -4.042 1.00 92.62 78 VAL A O 1
ATOM 626 N N . VAL A 1 79 ? 7.591 2.869 -2.149 1.00 96.44 79 VAL A N 1
ATOM 627 C CA . VAL A 1 79 ? 6.422 2.343 -1.438 1.00 96.44 79 VAL A CA 1
ATOM 628 C C . VAL A 1 79 ? 6.273 3.074 -0.111 1.00 96.44 79 VAL A C 1
ATOM 630 O O . VAL A 1 79 ? 7.234 3.188 0.648 1.00 96.44 79 VAL A O 1
ATOM 633 N N . THR A 1 80 ? 5.069 3.556 0.179 1.00 96.56 80 THR A N 1
ATOM 634 C CA . THR A 1 80 ? 4.705 4.164 1.464 1.00 96.56 80 THR A CA 1
ATOM 635 C C . THR A 1 80 ? 3.606 3.348 2.132 1.00 96.56 80 THR A C 1
ATOM 637 O O . THR A 1 80 ? 2.730 2.810 1.454 1.00 96.56 80 THR A O 1
ATOM 640 N N . ILE A 1 81 ? 3.663 3.237 3.461 1.00 96.38 81 ILE A N 1
ATOM 641 C CA . ILE A 1 81 ? 2.647 2.553 4.265 1.00 96.38 81 ILE A CA 1
ATOM 642 C C . ILE A 1 81 ? 2.089 3.541 5.284 1.00 96.38 81 ILE A C 1
ATOM 644 O O . ILE A 1 81 ? 2.831 4.006 6.149 1.00 96.38 81 ILE A O 1
ATOM 648 N N . ASP A 1 82 ? 0.787 3.800 5.201 1.00 94.94 82 ASP A N 1
ATOM 649 C CA . ASP A 1 82 ? 0.058 4.628 6.155 1.00 94.94 82 ASP A CA 1
ATOM 650 C C . ASP A 1 82 ? -0.847 3.762 7.027 1.00 94.94 82 ASP A C 1
ATOM 652 O O . ASP A 1 82 ? -1.694 3.011 6.536 1.00 94.94 82 ASP A O 1
ATOM 656 N N . GLU A 1 83 ? -0.702 3.923 8.335 1.00 92.50 83 GLU A N 1
ATOM 657 C CA . GLU A 1 83 ? -1.597 3.335 9.319 1.00 92.50 83 GLU A CA 1
ATOM 658 C C . GLU A 1 83 ? -2.666 4.344 9.730 1.00 92.50 83 GLU A C 1
ATOM 660 O O . GLU A 1 83 ? -2.374 5.378 10.340 1.00 92.50 83 GLU A O 1
ATOM 665 N N . VAL A 1 84 ? -3.915 4.028 9.408 1.00 92.88 84 VAL A N 1
ATOM 666 C CA . VAL A 1 84 ? -5.060 4.917 9.592 1.00 92.88 84 VAL A CA 1
ATOM 667 C C . VAL A 1 84 ? -5.938 4.402 10.728 1.00 92.88 84 VAL A C 1
ATOM 669 O O . VAL A 1 84 ? -6.120 3.200 10.910 1.00 92.88 84 VAL A O 1
ATOM 672 N N . ASP A 1 85 ? -6.464 5.324 11.527 1.00 91.44 85 ASP A N 1
ATOM 673 C CA . ASP A 1 85 ? -7.437 4.990 12.565 1.00 91.44 85 ASP A CA 1
ATOM 674 C C . ASP A 1 85 ? -8.768 4.525 11.943 1.00 91.44 85 ASP A C 1
ATOM 676 O O . ASP A 1 85 ? -9.164 5.022 10.887 1.00 91.44 85 ASP A O 1
ATOM 680 N N . THR A 1 86 ? -9.469 3.591 12.583 1.00 90.88 86 THR A N 1
ATOM 681 C CA . THR A 1 86 ? -10.764 3.082 12.111 1.00 90.88 86 THR A CA 1
ATOM 682 C C . THR A 1 86 ? -11.872 4.130 12.150 1.00 90.88 86 THR A C 1
ATOM 684 O O . THR A 1 86 ? -12.817 4.024 11.370 1.00 90.88 86 THR A O 1
ATOM 687 N N . ASP A 1 87 ? -11.748 5.162 12.987 1.00 91.81 87 ASP A N 1
ATOM 688 C CA . ASP A 1 87 ? -12.663 6.311 12.980 1.00 91.81 87 ASP A CA 1
ATOM 689 C C . ASP A 1 87 ? -12.478 7.180 11.727 1.00 91.81 87 ASP A C 1
ATOM 691 O O . ASP A 1 87 ? -13.423 7.787 11.227 1.00 91.81 87 ASP A O 1
ATOM 695 N N . ASN A 1 88 ? -11.267 7.177 11.167 1.00 92.12 88 ASN A N 1
ATOM 696 C CA . ASN A 1 88 ? -10.919 7.900 9.944 1.00 92.12 88 ASN A CA 1
ATOM 697 C C . ASN A 1 88 ? -11.071 7.036 8.681 1.00 92.12 88 ASN A C 1
ATOM 699 O O . ASN A 1 88 ? -10.740 7.482 7.580 1.00 92.12 88 ASN A O 1
ATOM 703 N N . TRP A 1 89 ? -11.558 5.800 8.823 1.00 92.56 89 TRP A N 1
ATOM 704 C CA . TRP A 1 89 ? -11.776 4.867 7.725 1.00 92.56 89 TRP A CA 1
ATOM 705 C C . TRP A 1 89 ? -13.262 4.538 7.611 1.00 92.56 89 TRP A C 1
ATOM 707 O O . TRP A 1 89 ? -13.815 3.845 8.457 1.00 92.56 89 TRP A O 1
ATOM 717 N N . GLY A 1 90 ? -13.921 5.031 6.563 1.00 90.44 90 GLY A N 1
ATOM 718 C CA . GLY A 1 90 ? -15.357 4.841 6.355 1.00 90.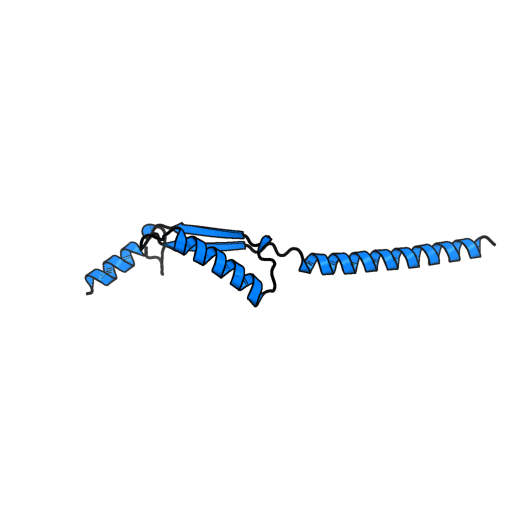44 90 GLY A CA 1
ATOM 719 C C . GLY A 1 90 ? -15.677 3.846 5.243 1.00 90.44 90 GLY A C 1
ATOM 720 O O . GLY A 1 90 ? -15.023 3.838 4.201 1.00 90.44 90 GLY A O 1
ATOM 721 N N . ILE A 1 91 ? -16.727 3.043 5.428 1.00 93.12 91 ILE A N 1
ATOM 722 C CA . ILE A 1 91 ? -17.310 2.198 4.376 1.00 93.12 91 ILE A CA 1
ATOM 723 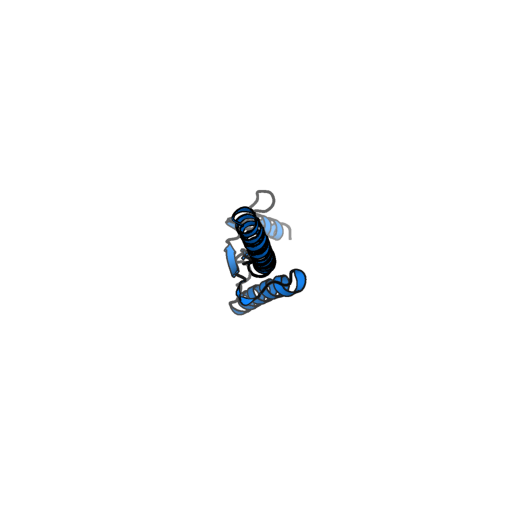C C . ILE A 1 91 ? -18.802 2.526 4.291 1.00 93.12 91 ILE A C 1
ATOM 725 O O . ILE A 1 91 ? -19.514 2.464 5.288 1.00 93.12 91 ILE A O 1
ATOM 729 N N . GLY A 1 92 ? -19.281 2.920 3.107 1.00 92.62 92 GLY A N 1
ATOM 730 C CA . GLY A 1 92 ? -20.690 3.294 2.916 1.00 92.62 92 GLY A CA 1
ATOM 731 C C . GLY A 1 92 ? -21.136 4.514 3.735 1.00 92.62 92 GLY A C 1
ATOM 732 O O . GLY A 1 92 ? -22.309 4.619 4.073 1.00 92.62 92 GLY A O 1
ATOM 733 N N . GLY A 1 93 ? -20.208 5.413 4.083 1.00 94.06 93 GLY A N 1
ATOM 734 C CA . GLY A 1 93 ? -20.486 6.602 4.898 1.00 94.06 93 GLY A CA 1
ATOM 735 C C . GLY A 1 93 ? -20.461 6.373 6.413 1.00 94.06 93 GLY A C 1
ATOM 736 O O . GLY A 1 93 ? -20.719 7.314 7.153 1.00 94.06 93 GLY A O 1
ATOM 737 N N . ILE A 1 94 ? -20.133 5.164 6.878 1.00 92.75 94 ILE A N 1
ATOM 738 C CA . ILE A 1 94 ? -20.085 4.818 8.305 1.00 92.75 94 ILE A CA 1
ATOM 739 C C . ILE A 1 94 ? -18.633 4.501 8.698 1.00 92.75 94 ILE A C 1
ATOM 741 O O . ILE A 1 94 ? -17.988 3.722 7.985 1.00 92.75 94 ILE A O 1
ATOM 745 N N . PRO A 1 95 ? -18.104 5.059 9.805 1.00 94.38 95 PRO A N 1
ATOM 746 C CA . PRO A 1 95 ? -16.783 4.701 10.317 1.00 94.38 95 PRO A CA 1
ATOM 747 C C . PRO A 1 95 ? -16.672 3.202 10.608 1.00 94.38 95 PRO A C 1
ATOM 749 O O . PRO A 1 95 ? -17.590 2.590 11.161 1.00 94.38 95 PRO A O 1
ATOM 752 N N . VAL A 1 96 ? -15.529 2.595 10.287 1.00 92.38 96 VAL A N 1
ATOM 753 C CA . VAL A 1 96 ? -15.295 1.160 10.509 1.00 92.38 96 VAL A CA 1
ATOM 754 C C . VAL A 1 96 ? -15.462 0.799 11.981 1.00 92.38 96 VAL A C 1
ATOM 756 O O . VAL A 1 96 ? -16.036 -0.247 12.280 1.00 92.38 96 VAL A O 1
ATOM 759 N N . THR A 1 97 ? -15.073 1.682 12.900 1.00 92.00 97 THR A N 1
ATOM 760 C CA . THR A 1 97 ? -15.313 1.505 14.338 1.00 92.00 97 THR A CA 1
ATOM 761 C C . THR A 1 97 ? -16.787 1.230 14.653 1.00 92.00 97 THR A C 1
ATOM 763 O O . THR A 1 97 ? -17.104 0.314 15.415 1.00 92.00 97 THR A O 1
ATOM 766 N N . GLU A 1 98 ? -17.710 1.987 14.056 1.00 92.62 98 GLU A N 1
ATOM 767 C CA . GLU A 1 98 ? -19.152 1.799 14.248 1.00 92.62 98 GLU A CA 1
ATOM 768 C C . GLU A 1 98 ? -19.646 0.512 13.585 1.00 92.62 98 GLU A C 1
ATOM 770 O O . GLU A 1 98 ? -20.410 -0.245 14.188 1.00 92.62 98 GLU A O 1
ATOM 775 N N . ILE A 1 99 ? -19.158 0.208 12.378 1.00 91.50 99 ILE A N 1
ATOM 776 C CA . ILE A 1 99 ? -19.489 -1.036 11.668 1.00 91.50 99 ILE A CA 1
ATOM 777 C C . ILE A 1 99 ? -19.131 -2.255 12.529 1.00 91.50 99 ILE A C 1
ATOM 779 O O . ILE A 1 99 ? -19.939 -3.176 12.672 1.00 91.50 99 ILE A O 1
ATOM 783 N N . ARG A 1 100 ? -17.942 -2.260 13.143 1.00 87.94 100 ARG A N 1
ATOM 784 C CA . ARG A 1 100 ? -17.469 -3.354 14.004 1.00 87.94 100 ARG A CA 1
ATOM 785 C C . ARG A 1 100 ? -18.289 -3.482 15.286 1.00 87.94 100 ARG A C 1
ATOM 787 O O . ARG A 1 100 ? -18.668 -4.599 15.636 1.00 87.94 100 ARG A O 1
ATOM 794 N N . LYS A 1 101 ? -18.615 -2.364 15.947 1.00 90.31 101 LYS A N 1
ATOM 795 C CA . LYS A 1 101 ? -19.496 -2.349 17.133 1.00 90.31 101 LYS A CA 1
ATOM 796 C C . LYS A 1 101 ? -20.864 -2.957 16.815 1.00 90.31 101 LYS A C 1
ATOM 798 O O . LYS A 1 101 ? -21.330 -3.836 17.535 1.00 90.31 101 LYS A O 1
ATOM 803 N N . ASN A 1 102 ? -21.459 -2.557 15.693 1.00 88.88 102 ASN A N 1
ATOM 804 C CA . ASN A 1 102 ? -22.763 -3.057 15.255 1.00 88.88 102 ASN A CA 1
ATOM 805 C C . ASN A 1 102 ? -22.729 -4.544 14.872 1.00 88.88 102 ASN A C 1
ATOM 807 O O . ASN A 1 102 ? -23.710 -5.254 15.089 1.00 88.88 102 ASN A O 1
ATOM 811 N N . ALA A 1 103 ? -21.617 -5.031 14.315 1.00 87.81 103 ALA A N 1
ATOM 812 C CA . ALA A 1 103 ? -21.434 -6.449 14.017 1.00 87.81 103 ALA A CA 1
ATOM 813 C C . ALA A 1 103 ? -21.289 -7.299 15.291 1.00 87.81 103 ALA A C 1
ATOM 815 O O . ALA A 1 103 ? -21.844 -8.393 15.355 1.00 87.81 103 ALA A O 1
ATOM 816 N N . ALA A 1 104 ? -20.581 -6.797 16.309 1.00 82.56 104 ALA A N 1
ATOM 817 C CA . ALA A 1 104 ? -20.412 -7.487 17.588 1.00 82.56 104 ALA A CA 1
ATOM 818 C C . ALA A 1 104 ? -21.706 -7.525 18.417 1.00 82.56 104 ALA A C 1
ATOM 820 O O . ALA A 1 104 ? -21.984 -8.534 19.048 1.00 82.56 104 ALA A O 1
ATOM 821 N N . ALA A 1 105 ? -22.519 -6.464 18.375 1.00 74.38 105 ALA A N 1
ATOM 822 C CA . ALA A 1 105 ? -23.796 -6.392 19.094 1.00 74.38 105 ALA A CA 1
ATOM 823 C C . ALA A 1 105 ? -24.900 -7.294 18.508 1.00 74.38 105 ALA A C 1
ATOM 825 O O . ALA A 1 105 ? -25.915 -7.530 19.156 1.00 74.38 105 ALA A O 1
ATOM 826 N N . LYS A 1 106 ? -24.726 -7.773 17.270 1.00 66.88 106 LYS A N 1
ATOM 827 C CA . LYS A 1 106 ? -25.641 -8.714 16.602 1.00 66.88 106 LYS A CA 1
ATOM 828 C C . LYS A 1 106 ? -25.262 -10.185 16.814 1.00 66.88 106 LYS A C 1
ATOM 830 O O . LYS A 1 106 ? -25.936 -11.049 16.256 1.00 66.88 106 LYS A O 1
ATOM 835 N N . LYS A 1 107 ? -24.174 -10.457 17.534 1.00 53.66 107 LYS A N 1
ATOM 836 C CA . LYS A 1 107 ? -23.656 -11.800 17.802 1.00 53.66 107 LYS A CA 1
ATOM 837 C C . LYS A 1 107 ? -24.036 -12.239 19.210 1.00 53.66 107 LYS A C 1
ATOM 839 O O . LYS A 1 107 ? -24.330 -13.442 19.356 1.00 53.66 107 LYS A O 1
#

Sequence (107 aa):
MLLCISKFYRTYNSIETRSLQAKYAIMKEKRKEVISMPYVNIKITKEGNVTPEQKRALIEGATNLLHDVLGKNKSTTVVTIDEVDTDNWGIGGIPVTEIRKNAAAKK

Secondary structure (DSSP, 8-state):
-HHHHHHHHHHHHHHHHHHHHHHHHHHHHHHHHH----EEEEEEESTT---HHHHHHHHHHHHHHHHHHH---GGG-EEEEEEE-GGG-EETTEEHHHHHHHHHHT-

Organism: NCBI:txid626939

pLDDT: mean 80.37, std 16.34, range [39.22, 97.19]

Radius of gyration: 28.27 Å; chains: 1; bounding box: 58×39×78 Å

Foldseek 3Di:
DVVVVVVVVVVVVVVVVVVVVVVVVVVVVVVVVQDDLAEEEAEDEPPPPQDPVNVVVVLVVVLVVCCVPVVYDSVSYYYHYHHDHQQRDDDPNHRNVVVVVVVVVVD